Protein AF-A0AAN7Z4N5-F1 (afdb_monomer)

pLDDT: mean 86.14, std 13.22, range [45.78, 97.94]

Secondary structure (DSSP, 8-state):
-HHHHHHHHHHTT-TTSTT-HHHHHHHHHHHHHHHHHHHHHHHHH-GGGHHHHHHHHHHHHHHHHHHHHHHHTTTT--

Radius of gyration: 14.73 Å; Cα contacts (8 Å, |Δi|>4): 50; chains: 1; bounding box: 31×16×45 Å

Organism: NCBI:txid326684

Solvent-accessible surface area (backbone atoms only — not comparable to full-atom values): 4334 Å² total; per-residue (Å²): 109,71,68,53,54,50,51,43,57,45,47,74,69,49,83,82,55,85,84,52,17,60,63,51,23,52,53,48,52,56,49,48,56,54,50,52,54,52,42,55,51,48,28,70,74,38,60,95,47,27,71,60,47,48,52,52,41,52,55,52,49,54,48,49,50,52,36,30,53,47,23,50,59,58,66,73,82,118

Nearest PDB structures (foldseek):
  7tkq-assembly1_6  TM=6.323E-01  e=3.764E+00  Saccharomyces cerevisiae
  7tkd-assembly1_9  TM=5.826E-01  e=3.349E+00  Saccharomyces cerevisiae

Mean predicted aligned error: 6.15 Å

Foldseek 3Di:
DVVLVVLLVVLVVVLPDPPQQVVVLVVLVVVLVVLVVVLVVCLVVCVVCN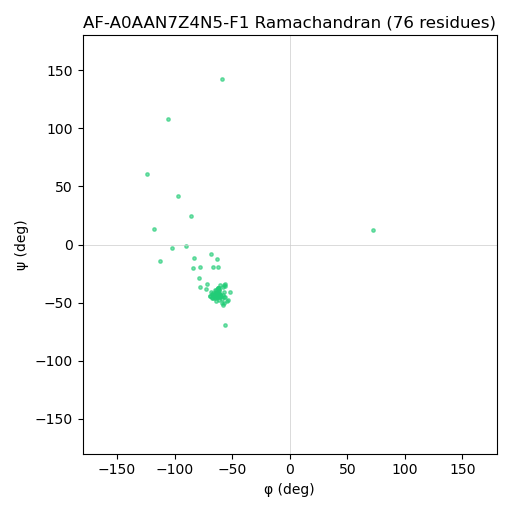VVSVVVSVVVNVSSVSSSVSSNVSNPPD

Structure (mmCIF, N/CA/C/O backbone):
data_AF-A0AAN7Z4N5-F1
#
_entry.id   AF-A0AAN7Z4N5-F1
#
loop_
_atom_site.group_PDB
_atom_site.id
_atom_site.type_symbol
_atom_site.label_atom_id
_atom_site.label_alt_id
_atom_site.label_comp_id
_atom_site.label_asym_id
_atom_site.label_entity_id
_atom_site.label_seq_id
_atom_site.pdbx_PDB_ins_code
_atom_site.Cartn_x
_atom_site.Cartn_y
_atom_site.Cartn_z
_atom_site.occupancy
_atom_site.B_iso_or_equiv
_atom_site.auth_seq_id
_atom_site.auth_comp_id
_atom_site.auth_asym_id
_atom_site.auth_atom_id
_atom_site.pdbx_PDB_model_num
ATOM 1 N N . MET A 1 1 ? 7.525 3.620 5.493 1.00 61.75 1 MET A N 1
ATOM 2 C CA . MET A 1 1 ? 7.855 4.830 4.705 1.00 61.75 1 MET A CA 1
ATOM 3 C C . MET A 1 1 ? 9.261 4.798 4.106 1.00 61.75 1 MET A C 1
ATOM 5 O O . MET A 1 1 ? 9.394 5.076 2.925 1.00 61.75 1 MET A O 1
ATOM 9 N N . GLU A 1 2 ? 10.305 4.424 4.854 1.00 79.25 2 GLU A N 1
ATOM 10 C CA . GLU A 1 2 ? 11.700 4.464 4.367 1.00 79.25 2 GLU A CA 1
ATOM 11 C C . GLU A 1 2 ? 11.956 3.640 3.089 1.00 79.25 2 GLU A C 1
ATOM 13 O O . GLU A 1 2 ? 12.533 4.145 2.130 1.00 79.25 2 GLU A O 1
ATOM 18 N N . LEU A 1 3 ? 11.438 2.410 3.015 1.00 77.88 3 LEU A N 1
ATOM 19 C CA . LEU A 1 3 ? 11.591 1.554 1.830 1.00 77.88 3 LEU A CA 1
ATOM 20 C C . LEU A 1 3 ? 10.887 2.112 0.581 1.00 77.88 3 LEU A C 1
ATOM 22 O O . LEU A 1 3 ? 11.443 2.049 -0.513 1.00 77.88 3 LEU A O 1
ATOM 26 N N . LEU A 1 4 ? 9.695 2.695 0.742 1.00 76.69 4 LEU A N 1
ATOM 27 C CA . LEU A 1 4 ? 8.944 3.336 -0.345 1.00 76.69 4 LEU A CA 1
ATOM 28 C C . LEU A 1 4 ? 9.690 4.561 -0.880 1.00 76.69 4 LEU A C 1
ATOM 30 O O . LEU A 1 4 ? 9.842 4.704 -2.090 1.00 76.69 4 LEU A O 1
ATOM 34 N N . ASN A 1 5 ? 10.259 5.374 0.012 1.00 80.19 5 ASN A N 1
ATOM 35 C CA . ASN A 1 5 ? 11.102 6.506 -0.372 1.00 80.19 5 ASN A CA 1
ATOM 36 C C . ASN A 1 5 ? 12.351 6.054 -1.150 1.00 80.19 5 ASN A C 1
ATOM 38 O O . ASN A 1 5 ? 12.735 6.701 -2.125 1.00 80.19 5 ASN A O 1
ATOM 42 N N . ILE A 1 6 ? 12.953 4.919 -0.775 1.00 82.88 6 ILE A N 1
ATOM 43 C CA . ILE A 1 6 ? 14.076 4.321 -1.513 1.00 82.88 6 ILE A CA 1
ATOM 44 C C . ILE A 1 6 ? 13.637 3.861 -2.912 1.00 82.88 6 ILE A C 1
ATOM 46 O O . ILE A 1 6 ? 14.342 4.138 -3.882 1.00 82.88 6 ILE A O 1
ATOM 50 N N . LEU A 1 7 ? 12.496 3.177 -3.042 1.00 78.62 7 LEU A N 1
ATOM 51 C CA . LEU A 1 7 ? 11.941 2.752 -4.337 1.00 78.62 7 LEU A CA 1
ATOM 52 C C . LEU A 1 7 ? 11.638 3.954 -5.245 1.00 78.62 7 LEU A C 1
ATOM 54 O O . LEU A 1 7 ? 12.039 3.956 -6.406 1.00 78.62 7 LEU A O 1
ATOM 58 N N . ILE A 1 8 ? 11.025 5.011 -4.709 1.00 77.50 8 ILE A N 1
ATOM 59 C CA . ILE A 1 8 ? 10.742 6.254 -5.443 1.00 77.50 8 ILE A CA 1
ATOM 60 C C . ILE A 1 8 ? 12.041 6.915 -5.929 1.00 77.50 8 ILE A C 1
ATOM 62 O O . ILE A 1 8 ? 12.152 7.275 -7.102 1.00 77.50 8 ILE A O 1
ATOM 66 N N . GLY A 1 9 ? 13.044 7.045 -5.054 1.00 78.06 9 GLY A N 1
ATOM 67 C CA . GLY A 1 9 ? 14.347 7.608 -5.419 1.00 78.06 9 GLY A CA 1
ATOM 68 C C . GLY A 1 9 ? 15.066 6.780 -6.488 1.00 78.06 9 GLY A C 1
ATOM 69 O O . GLY A 1 9 ? 15.666 7.335 -7.407 1.00 78.06 9 GLY A O 1
ATOM 70 N N . LYS A 1 10 ? 14.944 5.450 -6.417 1.00 80.31 10 LYS A N 1
ATOM 71 C CA . LYS A 1 10 ? 15.487 4.524 -7.415 1.00 80.31 10 LYS A CA 1
ATOM 72 C C . LYS A 1 10 ? 14.772 4.624 -8.762 1.00 80.31 10 LYS A C 1
ATOM 74 O O . LYS A 1 10 ? 15.449 4.643 -9.783 1.00 80.31 10 LYS A O 1
ATOM 79 N N . ALA A 1 11 ? 13.447 4.757 -8.801 1.00 68.12 11 ALA A N 1
ATOM 80 C CA . ALA A 1 11 ? 12.717 4.974 -10.054 1.00 68.12 11 ALA A CA 1
ATOM 81 C C . ALA A 1 11 ? 13.218 6.223 -10.807 1.00 68.12 11 ALA A C 1
ATOM 83 O O . ALA A 1 11 ? 13.328 6.201 -12.028 1.00 68.12 11 ALA A O 1
ATOM 84 N N . GLY A 1 12 ? 13.616 7.277 -10.083 1.00 67.69 12 GLY A N 1
ATOM 85 C CA . GLY A 1 12 ? 14.198 8.489 -10.671 1.00 67.69 12 GLY A CA 1
ATOM 86 C C . GLY A 1 12 ? 15.569 8.305 -11.341 1.00 67.69 12 GLY A C 1
ATOM 87 O O . GLY A 1 12 ? 15.948 9.137 -12.160 1.00 67.69 12 GLY A O 1
ATOM 88 N N . ILE A 1 13 ? 16.302 7.229 -11.026 1.00 73.44 13 ILE A N 1
ATOM 89 C CA . ILE A 1 13 ? 17.624 6.918 -11.605 1.00 73.44 13 ILE A CA 1
ATOM 90 C C . ILE A 1 13 ? 17.626 5.666 -12.503 1.00 73.44 13 ILE A C 1
ATOM 92 O O . ILE A 1 13 ? 18.574 5.470 -13.257 1.00 73.44 13 ILE A O 1
ATOM 96 N N . ILE A 1 14 ? 16.578 4.828 -12.462 1.00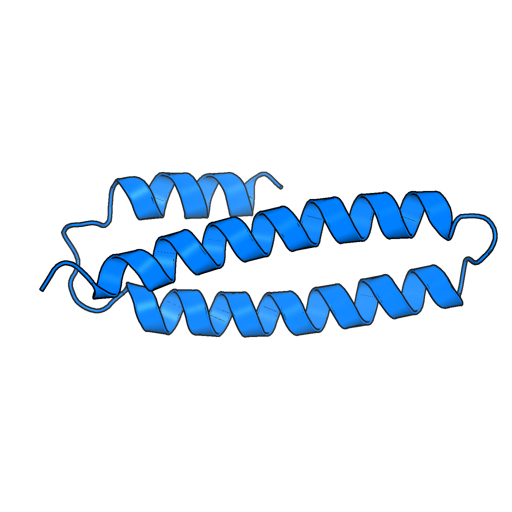 67.44 14 ILE A N 1
ATOM 97 C CA . ILE A 1 14 ? 16.433 3.586 -13.258 1.00 67.44 14 ILE A CA 1
ATOM 98 C C . ILE A 1 14 ? 15.840 3.868 -14.661 1.00 67.44 14 ILE A C 1
ATOM 100 O O . ILE A 1 14 ? 15.316 2.986 -15.330 1.00 67.44 14 ILE A O 1
ATOM 104 N N . THR A 1 15 ? 15.981 5.084 -15.192 1.00 61.53 15 THR A N 1
ATOM 105 C CA . THR A 1 15 ? 15.521 5.422 -16.557 1.00 61.53 15 THR A CA 1
ATOM 106 C C . THR A 1 15 ? 16.238 4.640 -17.668 1.00 61.53 15 THR A C 1
ATOM 108 O O . THR A 1 15 ? 15.805 4.661 -18.814 1.00 61.53 15 THR A O 1
ATOM 111 N N . SER A 1 16 ? 17.333 3.948 -17.343 1.00 59.81 16 SER A N 1
ATOM 112 C CA . SER A 1 16 ? 18.230 3.266 -18.278 1.00 59.81 16 SER A CA 1
ATOM 113 C C . SER A 1 16 ? 18.049 1.746 -18.364 1.00 59.81 16 SER A C 1
ATOM 115 O O . SER A 1 16 ? 18.728 1.119 -19.178 1.00 59.81 16 SER A O 1
ATOM 117 N N . VAL A 1 17 ? 17.161 1.138 -17.564 1.00 60.78 17 VAL A N 1
ATOM 118 C CA . VAL A 1 17 ? 16.881 -0.307 -17.641 1.00 60.78 17 VAL A CA 1
AT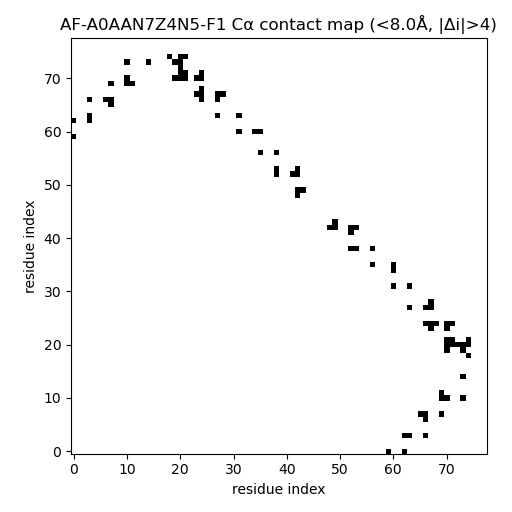OM 119 C C . VAL A 1 17 ? 15.522 -0.532 -18.313 1.00 60.78 17 VAL A C 1
ATOM 121 O O . VAL A 1 17 ? 14.489 -0.262 -17.696 1.00 60.78 17 VAL A O 1
ATOM 124 N N . PRO A 1 18 ? 15.492 -1.039 -19.560 1.00 60.47 18 PRO A N 1
ATOM 125 C CA . PRO A 1 18 ? 14.243 -1.305 -20.262 1.00 60.47 18 PRO A CA 1
ATOM 126 C C . PRO A 1 18 ? 13.360 -2.296 -19.485 1.00 60.47 18 PRO A C 1
ATOM 128 O O . PRO A 1 18 ? 13.861 -3.279 -18.940 1.00 60.47 18 PRO A O 1
ATOM 131 N N . VAL A 1 19 ? 12.037 -2.087 -19.508 1.00 68.25 19 VAL A N 1
ATOM 132 C CA . VAL A 1 19 ? 11.012 -3.082 -19.110 1.00 68.25 19 VAL A CA 1
ATOM 133 C C . VAL A 1 19 ? 10.905 -3.365 -17.592 1.00 68.25 19 VAL A C 1
ATOM 135 O O . VAL A 1 19 ? 10.213 -4.291 -17.176 1.00 68.25 19 VAL A O 1
ATOM 138 N N . VAL A 1 20 ? 11.525 -2.562 -16.718 1.00 75.94 20 VAL A N 1
ATOM 139 C CA . VAL A 1 20 ? 11.422 -2.748 -15.247 1.00 75.94 20 VAL A CA 1
ATOM 140 C C . VAL A 1 20 ? 10.165 -2.099 -14.643 1.00 75.94 20 VAL A C 1
ATOM 142 O O . VAL A 1 20 ? 9.732 -2.508 -13.566 1.00 75.94 20 VAL A O 1
ATOM 145 N N . GLY A 1 21 ? 9.543 -1.141 -15.339 1.00 82.38 21 GLY A N 1
ATOM 146 C CA . GLY A 1 21 ? 8.364 -0.395 -14.877 1.00 82.38 21 GLY A CA 1
ATOM 147 C C . GLY A 1 21 ? 7.177 -1.288 -14.505 1.00 82.38 21 GLY A C 1
ATOM 148 O O . GLY A 1 21 ? 6.869 -1.453 -13.320 1.00 82.38 21 GLY A O 1
ATOM 149 N N . ARG A 1 22 ? 6.549 -1.930 -15.503 1.00 85.00 22 ARG A N 1
ATOM 150 C CA . ARG A 1 22 ? 5.351 -2.783 -15.302 1.00 85.00 22 ARG A CA 1
ATOM 151 C C . ARG A 1 22 ? 5.519 -3.873 -14.243 1.00 85.00 22 ARG A C 1
ATOM 153 O O . ARG A 1 22 ? 4.612 -4.006 -13.415 1.00 85.00 22 ARG A O 1
ATOM 160 N N . PRO A 1 23 ? 6.605 -4.677 -14.229 1.00 89.06 23 PRO A N 1
ATOM 161 C CA . PRO A 1 23 ? 6.740 -5.737 -13.235 1.00 89.06 23 PRO A CA 1
ATOM 162 C C . PRO A 1 23 ? 6.800 -5.187 -11.808 1.00 89.06 23 PRO A C 1
ATOM 164 O O . PRO A 1 23 ? 6.142 -5.728 -10.921 1.00 89.06 23 PRO A O 1
ATOM 167 N N . VAL A 1 24 ? 7.526 -4.085 -11.583 1.00 89.25 24 VAL A N 1
ATOM 168 C CA . VAL A 1 24 ? 7.617 -3.472 -10.251 1.00 89.25 24 VAL A C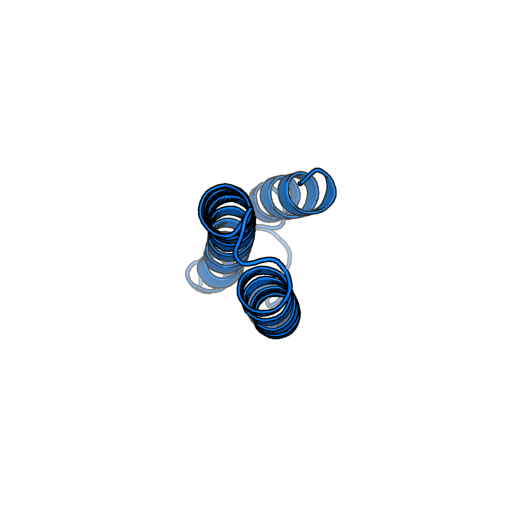A 1
ATOM 169 C C . VAL A 1 24 ? 6.283 -2.850 -9.844 1.00 89.25 24 VAL A C 1
ATOM 171 O O . VAL A 1 24 ? 5.824 -3.103 -8.732 1.00 89.25 24 VAL A O 1
ATOM 174 N N . ALA A 1 25 ? 5.616 -2.121 -10.742 1.00 90.50 25 ALA A N 1
ATOM 175 C CA . ALA A 1 25 ? 4.283 -1.575 -10.486 1.00 90.50 25 ALA A CA 1
ATOM 176 C C . ALA A 1 25 ? 3.266 -2.674 -10.119 1.00 90.50 25 ALA A C 1
ATOM 178 O O . ALA A 1 25 ? 2.506 -2.527 -9.165 1.00 90.50 25 ALA A O 1
ATOM 179 N N . THR A 1 26 ? 3.309 -3.821 -10.805 1.00 93.25 26 THR A N 1
ATOM 180 C CA . THR A 1 26 ? 2.426 -4.971 -10.530 1.00 93.25 26 THR A CA 1
ATOM 181 C C . THR A 1 26 ? 2.644 -5.545 -9.127 1.00 93.25 26 THR A C 1
ATOM 183 O O . THR A 1 26 ? 1.686 -5.856 -8.413 1.00 93.25 26 THR A O 1
ATOM 186 N N . VAL A 1 27 ? 3.904 -5.670 -8.701 1.00 94.00 27 VAL A N 1
ATOM 187 C CA . VAL A 1 27 ? 4.227 -6.132 -7.344 1.00 94.00 27 VAL A CA 1
ATOM 188 C C . VAL A 1 27 ? 3.780 -5.101 -6.307 1.00 94.00 27 VAL A C 1
ATOM 190 O O . VAL A 1 27 ? 3.181 -5.480 -5.304 1.00 94.00 27 VAL A O 1
ATOM 193 N N . LEU A 1 28 ? 3.998 -3.807 -6.556 1.00 94.56 28 LEU A N 1
ATOM 194 C CA . LEU A 1 28 ? 3.550 -2.742 -5.655 1.00 94.56 28 LEU A CA 1
ATOM 195 C C . LEU A 1 28 ? 2.020 -2.714 -5.500 1.00 94.56 28 LEU A C 1
ATOM 197 O O . LEU A 1 28 ? 1.546 -2.581 -4.376 1.00 94.56 28 LEU A O 1
ATOM 201 N N . ARG A 1 29 ? 1.253 -2.951 -6.573 1.00 96.44 29 ARG A N 1
ATOM 202 C CA . ARG A 1 29 ? -0.213 -3.122 -6.511 1.00 96.44 29 ARG A CA 1
ATOM 203 C C . ARG A 1 29 ? -0.633 -4.323 -5.659 1.00 96.44 29 ARG A C 1
ATOM 205 O O . ARG A 1 29 ? -1.589 -4.245 -4.896 1.00 96.44 29 ARG A O 1
ATOM 212 N N . SER A 1 30 ? 0.099 -5.435 -5.744 1.00 96.44 30 SER A N 1
ATOM 213 C CA . SER A 1 30 ? -0.152 -6.594 -4.871 1.00 96.44 30 SER A CA 1
ATOM 214 C C . SER A 1 30 ? 0.097 -6.261 -3.395 1.00 96.44 30 SER A C 1
ATOM 216 O O . SER A 1 30 ? -0.658 -6.694 -2.528 1.00 96.44 30 SER A O 1
ATOM 218 N N . VAL A 1 31 ? 1.142 -5.477 -3.104 1.00 95.44 31 VAL A N 1
ATOM 219 C CA . VAL A 1 31 ? 1.449 -5.011 -1.741 1.00 95.44 31 VAL A CA 1
ATOM 220 C C . VAL A 1 31 ? 0.372 -4.055 -1.228 1.00 95.44 31 VAL A C 1
ATOM 222 O O . VAL A 1 31 ? -0.062 -4.207 -0.089 1.00 95.44 31 VAL A O 1
ATOM 225 N N . GLU A 1 32 ? -0.087 -3.120 -2.060 1.00 96.12 32 GLU A N 1
ATOM 226 C CA . GLU A 1 32 ? -1.183 -2.196 -1.747 1.00 96.12 32 GLU A CA 1
ATOM 227 C C . GLU A 1 32 ? -2.449 -2.943 -1.310 1.00 96.12 32 GLU A C 1
ATOM 229 O O . GLU A 1 32 ? -2.946 -2.692 -0.217 1.00 96.12 32 GLU A O 1
ATOM 234 N N . GLY A 1 33 ? -2.886 -3.964 -2.055 1.00 96.69 33 GLY A N 1
ATOM 235 C CA . GLY A 1 33 ? -4.072 -4.742 -1.672 1.00 96.69 33 GLY A CA 1
ATOM 236 C C . GLY A 1 33 ? -3.951 -5.459 -0.316 1.00 96.69 33 GLY A C 1
ATOM 237 O O . GLY A 1 33 ? -4.927 -5.560 0.435 1.00 96.69 33 GLY A O 1
ATOM 238 N N . VAL A 1 34 ? -2.753 -5.940 0.038 1.00 97.06 34 VAL A N 1
ATOM 239 C CA . VAL A 1 34 ? -2.499 -6.540 1.362 1.00 97.06 34 VAL A CA 1
ATOM 240 C C . VAL A 1 34 ? -2.554 -5.475 2.458 1.00 97.06 34 VAL A C 1
ATOM 242 O O . VAL A 1 34 ? -3.169 -5.701 3.502 1.00 97.06 34 VAL A O 1
ATOM 245 N N . VAL A 1 35 ? -1.933 -4.318 2.224 1.00 95.44 35 VAL A N 1
ATOM 246 C CA . VAL A 1 35 ? -1.921 -3.195 3.169 1.00 95.44 35 VAL A CA 1
ATOM 247 C C . VAL A 1 35 ? -3.334 -2.668 3.414 1.00 95.44 35 VAL A C 1
ATOM 249 O O . VAL A 1 35 ? -3.712 -2.520 4.575 1.00 95.44 35 VAL A O 1
ATOM 252 N N . ASP A 1 36 ? -4.135 -2.478 2.368 1.00 96.38 36 ASP A N 1
ATOM 253 C CA . ASP A 1 36 ? -5.525 -2.025 2.473 1.00 96.38 36 ASP A CA 1
ATOM 254 C C . ASP A 1 36 ? -6.376 -2.998 3.290 1.00 96.38 36 ASP A C 1
ATOM 256 O O . ASP A 1 36 ? -7.122 -2.592 4.184 1.00 96.38 36 ASP A O 1
ATOM 260 N N . THR A 1 37 ? -6.219 -4.303 3.048 1.00 97.94 37 THR A N 1
ATOM 261 C CA . THR A 1 37 ? -6.937 -5.341 3.803 1.00 97.94 37 THR A CA 1
ATOM 262 C C . THR A 1 37 ? -6.607 -5.267 5.296 1.00 97.94 37 THR A C 1
ATOM 264 O O . THR A 1 37 ? -7.504 -5.338 6.142 1.00 97.94 37 THR A O 1
ATOM 267 N N . ILE A 1 38 ? -5.326 -5.100 5.638 1.00 96.75 38 ILE A N 1
ATOM 268 C CA . ILE A 1 38 ? -4.880 -4.967 7.030 1.00 96.75 38 ILE A CA 1
ATOM 269 C C . ILE A 1 38 ? -5.411 -3.665 7.639 1.00 96.75 38 ILE A C 1
ATOM 271 O O . ILE A 1 38 ? -5.952 -3.696 8.744 1.00 96.75 38 ILE A O 1
ATOM 275 N N . ALA A 1 39 ? -5.307 -2.542 6.926 1.00 96.50 39 ALA A N 1
ATOM 276 C CA . ALA A 1 39 ? -5.765 -1.237 7.391 1.00 96.50 39 ALA A CA 1
ATOM 277 C C . ALA A 1 39 ? -7.267 -1.240 7.706 1.00 96.50 39 ALA A C 1
ATOM 279 O O . ALA A 1 39 ? -7.664 -0.883 8.815 1.00 96.50 39 ALA A O 1
ATOM 280 N N . ILE A 1 40 ? -8.092 -1.729 6.777 1.00 97.19 40 ILE A N 1
ATOM 281 C CA . ILE A 1 40 ? -9.544 -1.852 6.963 1.00 97.19 40 ILE A CA 1
ATOM 282 C C . ILE A 1 40 ? -9.859 -2.769 8.151 1.00 97.19 40 ILE A C 1
ATOM 284 O O . ILE A 1 40 ? -10.711 -2.445 8.979 1.00 97.19 40 ILE A O 1
ATOM 288 N N . THR A 1 41 ? -9.149 -3.894 8.279 1.00 97.94 41 THR A N 1
ATOM 289 C CA . THR A 1 41 ? -9.340 -4.822 9.403 1.00 97.94 41 THR A CA 1
ATOM 290 C C . THR A 1 41 ? -9.045 -4.146 10.742 1.00 97.94 41 THR A C 1
ATOM 292 O O . THR A 1 41 ? -9.835 -4.266 11.676 1.00 97.94 41 THR A O 1
ATOM 295 N N . LEU A 1 42 ? -7.944 -3.399 10.848 1.00 96.25 42 LEU A N 1
ATOM 296 C CA . LEU A 1 42 ? -7.573 -2.693 12.076 1.00 96.25 42 LEU A CA 1
ATOM 297 C C . LEU A 1 42 ? -8.556 -1.571 12.424 1.00 96.25 42 LEU A C 1
ATOM 299 O O . LEU A 1 42 ? -8.929 -1.448 13.588 1.00 96.25 42 LEU A O 1
ATOM 303 N N . ILE A 1 43 ? -9.012 -0.798 11.433 1.00 96.56 43 ILE A N 1
ATOM 304 C CA . ILE A 1 43 ? -10.025 0.254 11.621 1.00 96.56 43 ILE A CA 1
ATOM 305 C C . ILE A 1 43 ? -11.314 -0.342 12.199 1.00 96.56 43 ILE A C 1
ATOM 307 O O . ILE A 1 43 ? -11.871 0.208 13.149 1.00 96.56 43 ILE A O 1
ATOM 311 N N . ASN A 1 44 ? -11.748 -1.491 11.674 1.00 96.81 44 ASN A N 1
ATOM 312 C CA . ASN A 1 44 ? -12.959 -2.171 12.131 1.00 96.81 44 ASN A CA 1
ATOM 313 C C . ASN A 1 44 ? -12.802 -2.811 13.520 1.00 96.81 44 ASN A C 1
ATOM 315 O O . ASN A 1 44 ? -13.764 -2.863 14.281 1.00 96.81 44 ASN A O 1
ATOM 319 N N . LEU A 1 45 ? -11.611 -3.314 13.863 1.00 97.88 45 LEU A N 1
ATOM 320 C CA . LEU A 1 45 ? -11.349 -3.924 15.173 1.00 97.88 45 LEU A CA 1
ATOM 321 C C . LEU A 1 45 ? -11.124 -2.891 16.284 1.00 97.88 45 LEU A C 1
ATOM 323 O O . LEU A 1 45 ? -11.390 -3.179 17.450 1.00 97.88 45 LEU A O 1
ATOM 327 N N . VAL A 1 46 ? -10.615 -1.706 15.941 1.00 96.06 46 VAL A N 1
ATOM 328 C CA . VAL A 1 46 ? -10.235 -0.658 16.896 1.00 96.06 46 VAL A CA 1
ATOM 329 C C . VAL A 1 46 ? -10.975 0.636 16.567 1.00 96.06 46 VAL A C 1
ATOM 331 O O . VAL A 1 46 ? -10.379 1.679 16.295 1.00 96.06 46 VAL A O 1
ATOM 334 N N . GLU A 1 47 ? -12.305 0.576 16.623 1.00 94.19 47 GLU A N 1
ATOM 335 C CA . GLU A 1 47 ? -13.184 1.691 16.250 1.00 94.19 47 GLU A CA 1
ATOM 336 C C . GLU A 1 47 ? -12.875 2.983 17.032 1.00 94.19 47 GLU A C 1
ATOM 338 O O . GLU A 1 47 ? -12.916 4.081 16.476 1.00 94.19 47 GLU A O 1
ATOM 343 N N . SER A 1 48 ? -12.452 2.863 18.296 1.00 97.44 48 SER A N 1
ATOM 344 C CA . SER A 1 48 ? -12.056 3.996 19.147 1.00 97.44 48 SER A CA 1
ATOM 345 C C 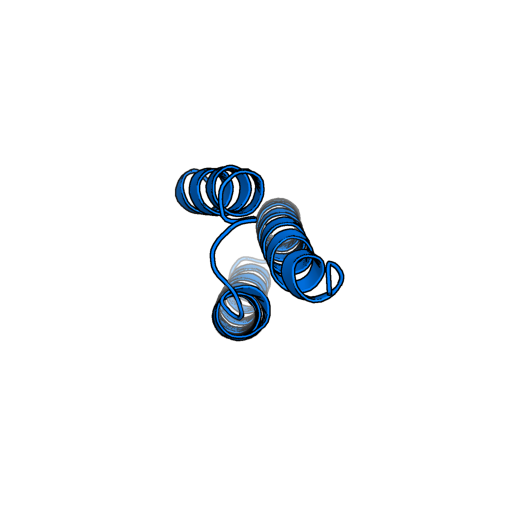. SER A 1 48 ? -10.851 4.789 18.623 1.00 97.44 48 SER A C 1
ATOM 347 O O . SER A 1 48 ? -10.648 5.929 19.036 1.00 97.44 48 SER A O 1
ATOM 349 N N . ARG A 1 49 ? -10.052 4.203 17.723 1.00 96.00 49 ARG 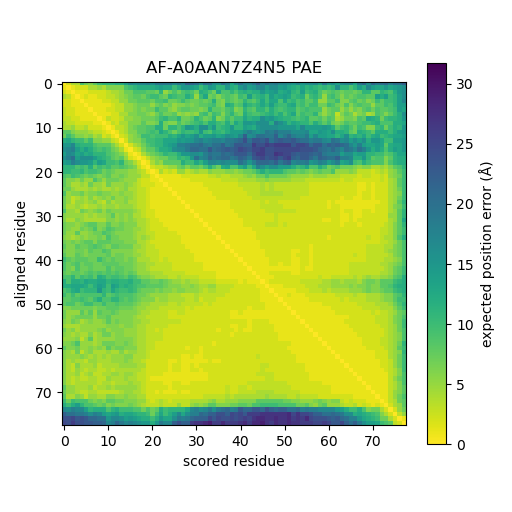A N 1
ATOM 350 C CA . ARG A 1 49 ? -8.918 4.838 17.030 1.00 96.00 49 ARG A CA 1
ATOM 351 C C . ARG A 1 49 ? -9.123 4.895 15.515 1.00 96.00 49 ARG A C 1
ATOM 353 O O . ARG A 1 49 ? -8.174 5.179 14.790 1.00 96.00 49 ARG A O 1
ATOM 360 N N . SER A 1 50 ? -10.341 4.650 15.032 1.00 94.62 50 SER A N 1
ATOM 361 C CA . SER A 1 50 ? -10.668 4.580 13.601 1.00 94.62 50 SER A CA 1
ATOM 362 C C . SER A 1 50 ? -10.196 5.805 12.819 1.00 94.62 50 SER A C 1
ATOM 364 O O . SER A 1 50 ? -9.645 5.653 11.732 1.00 94.62 50 SER A O 1
ATOM 366 N N . GLN A 1 51 ? -10.344 7.009 13.376 1.00 96.69 51 GLN A N 1
ATOM 367 C CA . GLN A 1 51 ? -9.920 8.246 12.720 1.00 96.69 51 GLN A CA 1
ATOM 368 C C . GLN A 1 51 ? -8.397 8.322 12.531 1.00 96.69 51 GLN A C 1
ATOM 370 O O . GLN A 1 51 ? -7.931 8.650 11.439 1.00 96.69 51 GLN A O 1
ATOM 375 N N . ASP A 1 52 ? -7.624 7.970 13.559 1.00 97.12 52 ASP A N 1
ATOM 376 C CA . ASP A 1 52 ? -6.159 7.960 13.484 1.00 97.12 52 ASP A CA 1
ATOM 377 C C . ASP A 1 52 ? -5.670 6.876 12.522 1.00 97.12 52 ASP A C 1
ATOM 379 O O . ASP A 1 52 ? -4.855 7.144 11.642 1.00 97.12 52 ASP A O 1
ATOM 383 N N . LEU A 1 53 ? -6.231 5.668 12.636 1.00 96.38 53 LEU A N 1
ATOM 384 C CA . LEU A 1 53 ? -5.898 4.537 11.770 1.00 96.38 53 LEU A CA 1
ATOM 385 C C . LEU A 1 53 ? -6.248 4.818 10.305 1.00 96.38 53 LEU A C 1
ATOM 387 O O . LEU A 1 53 ? -5.481 4.462 9.417 1.00 96.38 53 LEU A O 1
ATOM 391 N N . THR A 1 54 ? -7.358 5.512 10.045 1.00 96.94 54 THR A N 1
ATOM 392 C CA . THR A 1 54 ? -7.724 5.973 8.697 1.00 96.94 54 THR A CA 1
ATOM 393 C C . THR A 1 54 ? -6.703 6.979 8.169 1.00 96.94 54 THR A C 1
ATOM 395 O O . THR A 1 54 ? -6.304 6.906 7.010 1.00 96.94 54 THR A O 1
ATOM 398 N N . SER A 1 55 ? -6.242 7.909 9.010 1.00 97.38 55 SER A N 1
ATOM 399 C CA . SER A 1 55 ? -5.217 8.888 8.630 1.00 97.38 55 SER A CA 1
ATOM 400 C C . SER A 1 55 ? -3.884 8.214 8.275 1.00 97.38 55 SER A C 1
ATOM 402 O O . SER A 1 55 ? -3.289 8.511 7.235 1.00 97.38 55 SER A O 1
ATOM 404 N N . GLU A 1 56 ? -3.436 7.257 9.092 1.00 95.56 56 GLU A N 1
ATOM 405 C CA . GLU A 1 56 ? -2.219 6.480 8.832 1.00 95.56 56 GLU A CA 1
ATOM 406 C C . GLU A 1 56 ? -2.344 5.609 7.576 1.00 95.56 56 GLU A C 1
ATOM 408 O O . GLU A 1 56 ? -1.427 5.600 6.749 1.00 95.56 56 GLU A O 1
ATOM 413 N N . ALA A 1 57 ? -3.486 4.939 7.396 1.00 95.06 57 ALA A N 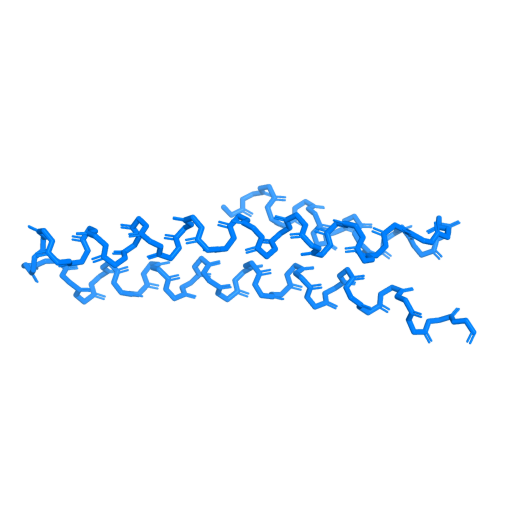1
ATOM 414 C CA . ALA A 1 57 ? -3.783 4.143 6.210 1.00 95.06 57 ALA A CA 1
ATOM 415 C C . ALA A 1 57 ? -3.737 4.996 4.936 1.00 95.06 57 ALA A C 1
ATOM 417 O O . ALA A 1 57 ? -3.043 4.637 3.989 1.00 95.06 57 ALA A O 1
ATOM 418 N N . ASN A 1 58 ? -4.377 6.169 4.943 1.00 96.12 58 ASN A N 1
ATOM 419 C CA . ASN A 1 58 ? -4.354 7.098 3.812 1.00 96.12 58 ASN A CA 1
ATOM 420 C C . ASN A 1 58 ? -2.933 7.585 3.498 1.00 96.12 58 ASN A C 1
ATOM 422 O O . ASN A 1 58 ? -2.543 7.670 2.337 1.00 96.12 58 ASN A O 1
ATOM 426 N N . SER A 1 59 ? -2.135 7.897 4.523 1.00 95.19 59 SER A N 1
ATOM 427 C CA . SER A 1 59 ? -0.741 8.319 4.342 1.00 95.19 59 SER A CA 1
ATOM 428 C C . SER A 1 59 ? 0.106 7.224 3.680 1.00 95.19 59 SER A C 1
ATOM 430 O O . SER A 1 59 ? 0.867 7.489 2.740 1.00 95.19 59 SER A O 1
ATOM 432 N N . LEU A 1 60 ? -0.052 5.977 4.137 1.00 93.31 60 LEU A N 1
ATOM 433 C CA . LEU A 1 60 ? 0.641 4.823 3.574 1.00 93.31 60 LEU A CA 1
ATOM 434 C C . LEU A 1 60 ? 0.169 4.507 2.147 1.00 93.31 60 LEU A C 1
ATOM 436 O O . LEU A 1 60 ? 1.020 4.323 1.275 1.00 93.31 60 LEU A O 1
ATOM 440 N N . GLY A 1 61 ? -1.144 4.517 1.906 1.00 95.56 61 GLY A N 1
ATOM 441 C CA . GLY A 1 61 ? -1.752 4.335 0.586 1.00 95.56 61 GLY A CA 1
ATOM 442 C C . GLY A 1 61 ? -1.237 5.363 -0.420 1.00 95.56 61 GLY A C 1
ATOM 443 O O . GLY A 1 61 ? -0.663 4.992 -1.436 1.00 95.56 61 GLY A O 1
ATOM 444 N N . ASN A 1 62 ? -1.262 6.653 -0.070 1.00 94.94 62 ASN A N 1
ATOM 445 C CA . ASN A 1 62 ? -0.721 7.722 -0.920 1.00 94.94 62 ASN A CA 1
ATOM 446 C C . ASN A 1 62 ? 0.761 7.510 -1.284 1.00 94.94 62 ASN A C 1
ATOM 448 O O . ASN A 1 62 ? 1.200 7.852 -2.383 1.00 94.94 62 ASN A O 1
ATOM 452 N N . SER A 1 63 ? 1.555 6.961 -0.360 1.00 93.12 63 SER A N 1
ATOM 453 C CA . SER A 1 63 ? 2.975 6.683 -0.605 1.00 93.12 63 SER A CA 1
ATOM 454 C C 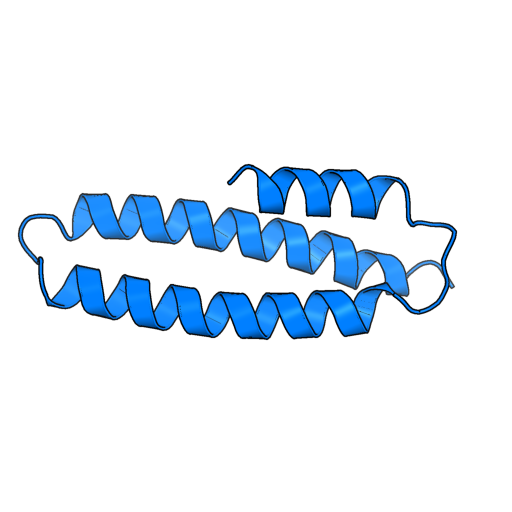. SER A 1 63 ? 3.179 5.496 -1.552 1.00 93.12 63 SER A C 1
ATOM 456 O O . SER A 1 63 ? 4.081 5.534 -2.392 1.00 93.12 63 SER A O 1
ATOM 458 N N . LEU A 1 64 ? 2.351 4.453 -1.429 1.00 94.88 64 LEU A N 1
ATOM 459 C CA . LEU A 1 64 ? 2.314 3.313 -2.350 1.00 94.88 64 LEU A CA 1
ATOM 460 C C . LEU A 1 64 ? 1.880 3.749 -3.748 1.00 94.88 64 LEU A C 1
ATOM 462 O O . LEU A 1 64 ? 2.596 3.460 -4.707 1.00 94.88 64 LEU A O 1
ATOM 466 N N . ASP A 1 65 ? 0.800 4.520 -3.847 1.00 95.00 65 ASP A N 1
ATOM 467 C CA . ASP A 1 65 ? 0.299 5.076 -5.104 1.00 95.00 65 ASP A CA 1
ATOM 468 C C . ASP A 1 65 ? 1.367 5.910 -5.817 1.00 95.00 65 ASP A C 1
ATOM 470 O O . ASP A 1 65 ? 1.608 5.734 -7.012 1.00 95.00 65 ASP A O 1
ATOM 474 N N . LEU A 1 66 ? 2.078 6.777 -5.086 1.00 93.19 66 LEU A N 1
ATOM 475 C CA . LEU A 1 66 ? 3.176 7.556 -5.655 1.00 93.19 66 LEU A CA 1
ATOM 476 C C . LEU A 1 66 ? 4.287 6.652 -6.207 1.00 93.19 66 LEU A C 1
ATOM 478 O O . LEU A 1 66 ? 4.802 6.906 -7.297 1.00 93.19 66 LEU A O 1
ATOM 482 N N . ALA A 1 67 ? 4.671 5.602 -5.478 1.00 90.44 67 ALA A N 1
ATOM 483 C CA . ALA A 1 67 ? 5.674 4.655 -5.951 1.00 90.44 67 ALA A CA 1
ATOM 484 C C . ALA A 1 67 ? 5.195 3.917 -7.210 1.00 90.44 67 ALA A C 1
ATOM 486 O O . ALA A 1 67 ? 5.943 3.831 -8.183 1.00 90.44 67 ALA A O 1
ATOM 487 N N . ILE A 1 68 ? 3.948 3.447 -7.228 1.00 92.56 68 ILE A N 1
ATOM 488 C CA . ILE A 1 68 ? 3.345 2.774 -8.382 1.00 92.56 68 ILE A CA 1
ATOM 489 C C . ILE A 1 68 ? 3.367 3.690 -9.607 1.00 92.56 68 ILE A C 1
ATOM 491 O O . ILE A 1 68 ? 3.926 3.307 -10.632 1.00 92.56 68 ILE A O 1
ATOM 495 N N . GLN A 1 69 ? 2.867 4.922 -9.479 1.00 90.44 69 GLN A N 1
ATOM 496 C CA . GLN A 1 69 ? 2.836 5.901 -10.571 1.00 90.44 69 GLN A CA 1
ATOM 497 C C . GLN A 1 69 ? 4.236 6.195 -11.123 1.00 90.44 69 GLN A C 1
ATOM 499 O O . GLN A 1 69 ? 4.412 6.361 -12.330 1.00 90.44 69 GLN A O 1
ATOM 504 N N . LYS A 1 70 ? 5.260 6.235 -10.259 1.00 87.62 70 LYS A N 1
ATOM 505 C CA . LYS A 1 70 ? 6.652 6.412 -10.695 1.00 87.62 70 LYS A CA 1
ATOM 506 C C . LYS A 1 70 ? 7.143 5.247 -11.548 1.00 87.62 70 LYS A C 1
ATOM 508 O O . LYS A 1 70 ? 7.835 5.501 -12.527 1.00 87.62 70 LYS A O 1
ATOM 513 N N . TYR A 1 71 ? 6.798 4.009 -11.197 1.00 86.88 71 TYR A N 1
ATOM 514 C CA . TYR A 1 71 ? 7.198 2.825 -11.961 1.00 86.88 71 TYR A CA 1
ATOM 515 C C . TYR A 1 71 ? 6.357 2.622 -13.230 1.00 86.88 71 TYR A C 1
ATOM 517 O O . TYR A 1 71 ? 6.928 2.272 -14.257 1.00 86.88 71 TYR A O 1
ATOM 525 N N . GLU A 1 72 ? 5.053 2.913 -13.209 1.00 87.12 72 GLU A N 1
ATOM 526 C CA . GLU A 1 72 ? 4.198 2.932 -14.411 1.00 87.12 72 GLU A CA 1
ATOM 527 C C . GLU A 1 72 ? 4.669 3.995 -15.420 1.00 87.12 72 GLU A C 1
ATOM 529 O O . GLU A 1 72 ? 4.695 3.763 -16.627 1.00 87.12 72 GLU A O 1
ATOM 534 N N . GLY A 1 73 ? 5.124 5.152 -14.927 1.00 82.56 73 GLY A N 1
ATOM 535 C CA . GLY A 1 73 ? 5.686 6.226 -15.746 1.00 82.56 73 GLY A CA 1
ATOM 536 C C . GLY A 1 73 ? 7.032 5.903 -16.409 1.00 82.56 73 GLY A C 1
ATOM 537 O O . GLY A 1 73 ? 7.492 6.684 -17.240 1.00 82.56 73 GLY A O 1
ATOM 538 N N . LEU A 1 74 ? 7.680 4.778 -16.084 1.00 80.50 74 LEU A N 1
ATOM 539 C CA . LEU A 1 74 ? 8.895 4.341 -16.785 1.00 80.50 74 LEU A CA 1
ATOM 540 C C . LEU A 1 74 ? 8.588 3.701 -18.147 1.00 80.50 74 LEU A C 1
ATOM 542 O O . LEU A 1 74 ? 9.474 3.651 -18.996 1.00 80.50 74 LEU A O 1
ATOM 546 N N . ASP A 1 75 ? 7.352 3.253 -18.382 1.00 64.12 75 ASP A N 1
ATOM 547 C CA . ASP A 1 75 ? 6.970 2.583 -19.631 1.00 64.12 75 ASP A CA 1
ATOM 548 C C . ASP A 1 75 ? 6.612 3.551 -20.775 1.00 64.12 75 ASP A C 1
ATOM 550 O O . ASP A 1 75 ? 6.504 3.122 -21.921 1.00 64.12 75 ASP A O 1
ATOM 554 N N . VAL A 1 76 ? 6.440 4.851 -20.496 1.00 57.94 76 VAL A N 1
ATOM 555 C CA . VAL A 1 76 ? 6.021 5.871 -21.487 1.00 57.94 76 VAL A CA 1
ATOM 556 C C . VAL A 1 76 ? 7.177 6.563 -22.225 1.00 57.94 76 VAL A C 1
ATOM 558 O O . 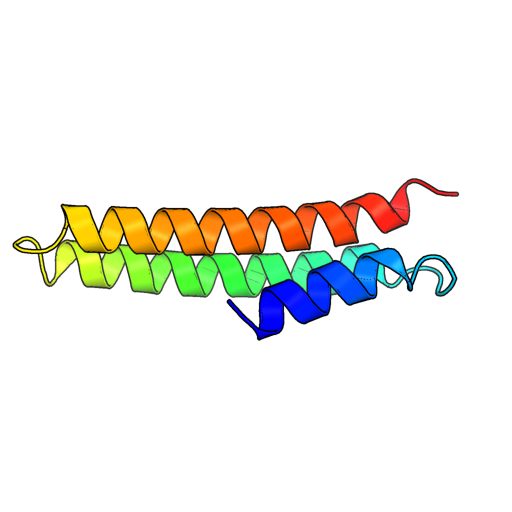VAL A 1 76 ? 6.922 7.373 -23.110 1.00 57.94 76 VAL A O 1
ATOM 561 N N . ASN A 1 77 ? 8.438 6.240 -21.914 1.00 49.78 77 ASN A N 1
ATOM 562 C CA . ASN A 1 77 ? 9.619 6.817 -22.579 1.00 49.78 77 ASN A CA 1
ATOM 563 C C . ASN A 1 77 ? 10.175 5.928 -23.712 1.00 49.78 77 ASN A C 1
ATOM 565 O O . ASN A 1 77 ? 11.393 5.765 -23.817 1.00 49.78 77 ASN A O 1
ATOM 569 N N . ILE A 1 78 ? 9.299 5.336 -24.533 1.00 45.78 78 ILE A N 1
ATOM 570 C CA . ILE A 1 78 ? 9.683 4.621 -25.766 1.00 45.78 78 ILE A CA 1
ATOM 571 C C . ILE A 1 78 ? 9.389 5.503 -26.976 1.00 45.78 78 ILE A C 1
ATOM 573 O O . ILE A 1 78 ? 8.226 5.951 -27.093 1.00 45.78 78 ILE A O 1
#

Sequence (78 aa):
MELLNILIGKAGIITSVPVVGRPVATVLRSVEGVVDTIAITLINLVESRSQDLTSEANSLGNSLDLAIQKYEGLDVNI